Protein AF-A0A819NJV2-F1 (afdb_monomer_lite)

Structure (mmCIF, N/CA/C/O backbone):
data_AF-A0A819NJV2-F1
#
_entry.id   AF-A0A819NJV2-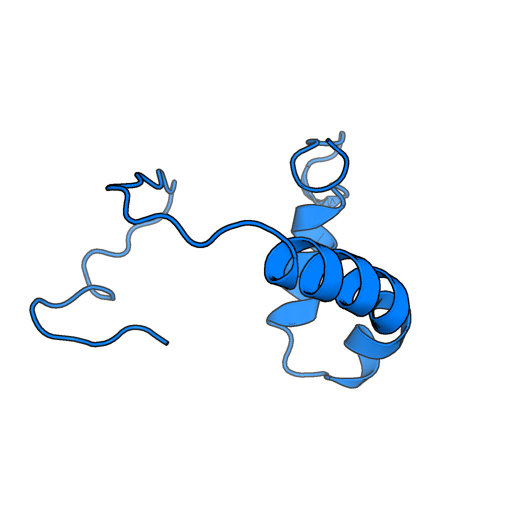F1
#
loop_
_atom_site.group_PDB
_atom_site.id
_atom_site.type_symbol
_atom_site.label_atom_id
_atom_site.label_alt_id
_atom_site.label_comp_id
_atom_site.label_asym_id
_atom_site.label_entity_id
_atom_site.label_seq_id
_atom_site.pdbx_PDB_ins_code
_atom_site.Cartn_x
_atom_site.Cartn_y
_atom_site.Cartn_z
_atom_site.occupancy
_atom_site.B_iso_or_equiv
_atom_site.auth_seq_id
_atom_site.auth_comp_id
_atom_site.auth_asym_id
_atom_site.auth_atom_id
_atom_site.pdbx_PDB_model_num
ATOM 1 N N . MET A 1 1 ? -7.878 10.778 -8.307 1.00 68.56 1 MET A N 1
ATOM 2 C CA . MET A 1 1 ? -7.240 10.372 -7.030 1.00 68.56 1 MET A CA 1
ATOM 3 C C . MET A 1 1 ? -5.866 9.796 -7.348 1.00 68.56 1 MET A C 1
ATOM 5 O O . MET A 1 1 ? -5.822 8.873 -8.141 1.00 68.56 1 MET A O 1
ATOM 9 N N . LEU A 1 2 ? -4.765 10.311 -6.785 1.00 83.44 2 LEU A N 1
ATOM 10 C CA . LEU A 1 2 ? -3.403 9.855 -7.135 1.00 83.44 2 LEU A CA 1
ATOM 11 C C . LEU A 1 2 ? -3.179 8.349 -6.887 1.00 83.44 2 LEU A C 1
ATOM 13 O O . LEU A 1 2 ? -2.591 7.673 -7.719 1.00 83.44 2 LEU A O 1
ATOM 17 N N . TYR A 1 3 ? -3.677 7.816 -5.766 1.00 86.25 3 TYR A N 1
ATOM 18 C CA . TYR A 1 3 ? -3.472 6.410 -5.387 1.00 86.25 3 TYR A CA 1
ATOM 19 C C . TYR A 1 3 ? -4.280 5.407 -6.228 1.00 86.25 3 TYR A C 1
ATOM 21 O O . TYR A 1 3 ? -3.968 4.229 -6.231 1.00 86.25 3 TYR A O 1
ATOM 29 N N . THR A 1 4 ? -5.326 5.827 -6.934 1.00 87.31 4 THR A N 1
ATOM 30 C CA . THR A 1 4 ? -6.153 4.917 -7.757 1.00 87.31 4 THR A CA 1
ATOM 31 C C . THR A 1 4 ? -6.082 5.261 -9.236 1.00 87.31 4 THR A C 1
ATOM 33 O O . THR A 1 4 ? -6.887 4.775 -10.020 1.00 87.31 4 THR A O 1
ATOM 36 N N . MET A 1 5 ? -5.175 6.161 -9.613 1.00 92.81 5 MET A N 1
ATOM 37 C CA . MET A 1 5 ? -4.991 6.551 -10.999 1.00 92.81 5 MET A CA 1
ATOM 38 C C . MET A 1 5 ? -4.124 5.507 -11.694 1.00 92.81 5 MET A C 1
ATOM 40 O O . MET A 1 5 ? -3.001 5.244 -11.257 1.00 92.81 5 MET A O 1
ATOM 44 N N . GLU A 1 6 ? -4.656 4.938 -12.769 1.00 92.94 6 GLU A N 1
ATOM 45 C CA . GLU A 1 6 ? -3.894 4.126 -13.711 1.00 92.94 6 GLU A CA 1
ATOM 46 C C . GLU A 1 6 ? -3.142 5.063 -14.662 1.00 92.94 6 GLU A C 1
ATOM 48 O O . GLU A 1 6 ? -3.693 6.054 -15.148 1.00 92.94 6 GLU A O 1
ATOM 53 N N . TRP A 1 7 ?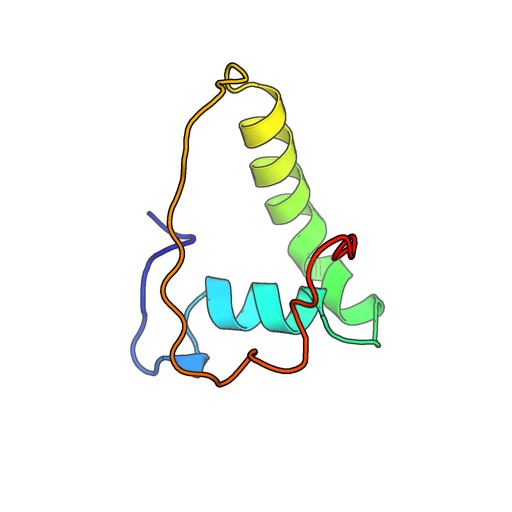 -1.855 4.793 -14.855 1.00 94.94 7 TRP A N 1
ATOM 54 C CA . TRP A 1 7 ? -0.995 5.481 -15.813 1.00 94.94 7 TRP A CA 1
ATOM 55 C C . TRP A 1 7 ? -0.652 4.532 -16.949 1.00 94.94 7 TRP A C 1
ATOM 57 O O . TRP A 1 7 ? -0.644 3.320 -16.760 1.00 94.94 7 TRP A O 1
ATOM 67 N N . GLU A 1 8 ? -0.305 5.100 -18.100 1.00 94.25 8 GLU A N 1
ATOM 68 C CA . GLU A 1 8 ? 0.229 4.341 -19.224 1.00 94.25 8 GLU A CA 1
ATOM 69 C C . GLU A 1 8 ? 1.751 4.532 -19.299 1.00 94.25 8 GLU A C 1
ATOM 71 O O . GLU A 1 8 ? 2.216 5.671 -19.432 1.00 94.25 8 GLU A O 1
ATOM 76 N N . PRO A 1 9 ? 2.555 3.458 -19.190 1.00 94.44 9 PRO A N 1
ATOM 77 C CA . PRO A 1 9 ? 2.149 2.055 -19.031 1.00 94.44 9 PRO A CA 1
ATOM 78 C C . PRO A 1 9 ? 1.741 1.696 -17.585 1.00 94.44 9 PRO A C 1
ATOM 80 O O . PRO A 1 9 ? 2.243 2.294 -16.626 1.00 94.44 9 PRO A O 1
ATOM 83 N N . TYR A 1 10 ? 0.874 0.684 -17.423 1.00 92.62 10 TYR A N 1
ATOM 84 C CA . TYR A 1 10 ? 0.285 0.258 -16.139 1.00 92.62 10 TYR A CA 1
ATOM 85 C C . TYR A 1 10 ? 1.311 0.079 -15.011 1.00 92.62 10 TYR A C 1
ATOM 87 O O . TYR A 1 10 ? 1.084 0.515 -13.880 1.00 92.62 10 TYR A O 1
ATOM 95 N N . GLU A 1 11 ? 2.469 -0.511 -15.308 1.00 94.81 11 GLU A N 1
ATOM 96 C CA . GLU A 1 11 ? 3.539 -0.798 -14.345 1.00 94.81 11 GLU A CA 1
ATOM 97 C C . GLU A 1 11 ? 4.154 0.472 -13.750 1.00 94.81 11 GLU A C 1
ATOM 99 O O . GLU A 1 11 ? 4.809 0.427 -12.706 1.00 94.81 11 GLU A O 1
ATOM 104 N N . LYS A 1 12 ? 3.956 1.612 -14.419 1.00 94.75 12 LYS A N 1
ATOM 105 C CA . LYS A 1 12 ? 4.401 2.924 -13.956 1.00 94.75 12 LYS A CA 1
ATOM 106 C C . LYS A 1 12 ? 3.365 3.625 -13.087 1.00 94.75 12 LYS A C 1
ATOM 108 O O . LYS A 1 12 ? 3.713 4.632 -12.475 1.00 94.75 12 LYS A O 1
ATOM 113 N N . SER A 1 13 ? 2.146 3.095 -12.977 1.00 96.06 13 SER A N 1
ATOM 114 C CA . SER A 1 13 ? 1.117 3.634 -12.089 1.00 96.06 13 SER A CA 1
ATOM 115 C C . SER A 1 13 ? 1.644 3.743 -10.663 1.00 96.06 13 SER A C 1
ATOM 117 O O . SER A 1 13 ? 2.236 2.806 -10.118 1.00 96.06 13 SER A O 1
ATOM 119 N N . PHE A 1 14 ? 1.381 4.885 -10.030 1.00 95.19 14 PHE A N 1
ATOM 120 C CA . PHE A 1 14 ? 1.891 5.204 -8.698 1.00 95.19 14 PHE A CA 1
ATOM 121 C C . PHE A 1 14 ? 1.635 4.082 -7.676 1.00 95.19 14 PHE A C 1
ATOM 123 O O . PHE A 1 14 ? 2.539 3.667 -6.948 1.00 95.19 14 PHE A O 1
ATOM 130 N N . TYR A 1 15 ? 0.408 3.557 -7.640 1.00 94.31 15 TYR A N 1
ATOM 131 C CA . TYR A 1 15 ? 0.019 2.530 -6.675 1.00 94.31 15 TYR A CA 1
ATOM 132 C C . TYR A 1 15 ? 0.662 1.173 -6.956 1.00 94.31 15 TYR A C 1
ATOM 134 O O . TYR A 1 15 ? 0.918 0.425 -6.016 1.00 94.31 15 TYR A O 1
ATOM 142 N N . VAL A 1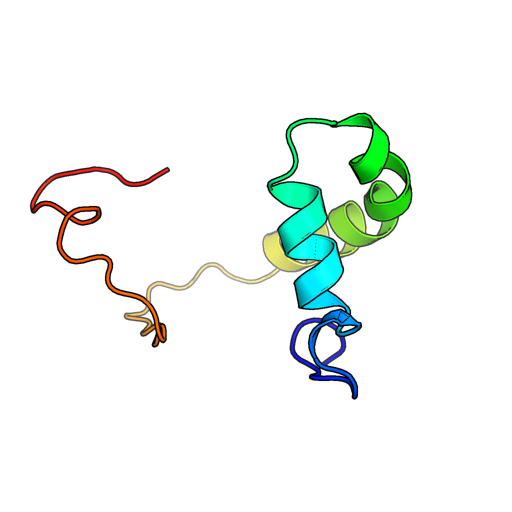 16 ? 0.951 0.859 -8.223 1.00 95.06 16 VAL A N 1
ATOM 143 C CA . VAL A 1 16 ? 1.621 -0.387 -8.609 1.00 95.06 16 VAL A CA 1
ATOM 144 C C . VAL A 1 16 ? 3.043 -0.380 -8.059 1.00 95.06 16 VAL A C 1
ATOM 146 O O . VAL A 1 16 ? 3.435 -1.310 -7.350 1.00 95.06 16 VAL A O 1
ATOM 149 N N . ILE A 1 17 ? 3.780 0.711 -8.288 1.00 95.62 17 ILE A N 1
ATOM 150 C CA . ILE A 1 17 ? 5.151 0.875 -7.790 1.00 95.62 17 ILE A CA 1
ATOM 151 C C . ILE A 1 17 ? 5.178 0.875 -6.257 1.00 95.62 17 ILE A C 1
ATOM 153 O O . ILE A 1 17 ? 5.972 0.149 -5.650 1.00 95.62 17 ILE A O 1
ATOM 157 N N . LEU A 1 18 ? 4.312 1.665 -5.615 1.00 95.50 18 LEU A N 1
ATOM 158 C CA . LEU A 1 18 ? 4.280 1.767 -4.157 1.00 95.50 18 LEU A CA 1
ATOM 159 C C . LEU A 1 18 ? 3.906 0.429 -3.502 1.00 95.50 18 LEU A C 1
ATOM 161 O O . LEU A 1 18 ? 4.603 -0.016 -2.591 1.00 95.50 18 LEU A O 1
ATOM 165 N N . ASN A 1 19 ? 2.851 -0.242 -3.974 1.00 94.50 19 ASN A N 1
ATOM 166 C CA . ASN A 1 19 ? 2.418 -1.520 -3.405 1.00 94.50 19 ASN A CA 1
ATOM 167 C C . ASN A 1 19 ? 3.461 -2.624 -3.628 1.00 94.50 19 ASN A C 1
ATOM 169 O O . ASN A 1 19 ? 3.656 -3.455 -2.742 1.00 94.50 19 ASN A O 1
ATOM 173 N N . SER A 1 20 ? 4.165 -2.612 -4.764 1.00 94.88 20 SER A N 1
ATOM 174 C CA . SER A 1 20 ? 5.305 -3.504 -5.003 1.00 94.88 20 SER A CA 1
ATOM 175 C C . SER A 1 20 ? 6.450 -3.221 -4.023 1.00 94.88 20 SER A C 1
ATOM 177 O O . SER A 1 20 ? 6.942 -4.131 -3.356 1.00 94.88 20 SER A O 1
ATOM 179 N N . THR A 1 21 ? 6.801 -1.945 -3.832 1.00 96.06 21 THR A N 1
ATOM 180 C CA . THR A 1 21 ? 7.863 -1.530 -2.899 1.00 96.06 21 THR A CA 1
ATOM 181 C C . THR A 1 21 ? 7.535 -1.893 -1.447 1.00 96.06 21 THR A C 1
ATOM 183 O O . THR A 1 21 ? 8.420 -2.291 -0.693 1.00 96.06 21 THR A O 1
ATOM 186 N N . LEU A 1 22 ? 6.263 -1.795 -1.048 1.00 94.81 22 LEU A N 1
ATOM 187 C CA . LEU A 1 22 ? 5.787 -2.197 0.280 1.00 94.81 22 LEU A CA 1
ATOM 188 C C . LEU A 1 22 ? 5.927 -3.707 0.528 1.00 94.81 22 LEU A C 1
ATOM 190 O O . LEU A 1 22 ? 6.212 -4.110 1.654 1.00 94.81 22 LEU A O 1
ATOM 194 N N . ARG A 1 23 ? 5.744 -4.534 -0.511 1.00 93.31 23 ARG A N 1
ATOM 195 C CA . ARG A 1 23 ? 5.864 -6.003 -0.436 1.00 93.31 23 ARG A CA 1
ATOM 196 C C . ARG A 1 23 ? 7.300 -6.502 -0.603 1.00 93.31 23 ARG A C 1
ATOM 198 O O . ARG A 1 23 ? 7.574 -7.664 -0.315 1.00 93.31 23 ARG A O 1
ATOM 205 N N . ALA A 1 24 ? 8.214 -5.652 -1.065 1.00 94.75 24 ALA A N 1
ATOM 206 C CA . ALA A 1 24 ? 9.598 -6.030 -1.300 1.00 94.75 24 ALA A CA 1
ATOM 207 C C . ALA A 1 24 ? 10.337 -6.365 0.010 1.00 94.75 24 ALA A C 1
ATOM 209 O O . ALA A 1 24 ? 10.243 -5.662 1.020 1.00 94.75 24 ALA A O 1
ATOM 210 N N . THR A 1 25 ? 11.173 -7.404 -0.030 1.00 91.62 25 THR A N 1
ATOM 211 C CA . THR A 1 25 ? 12.023 -7.807 1.104 1.00 91.62 25 THR A CA 1
ATOM 212 C C . THR A 1 25 ? 13.057 -6.729 1.458 1.00 91.62 25 THR A C 1
ATOM 214 O O . THR A 1 25 ? 13.434 -6.560 2.620 1.00 91.62 25 THR A O 1
ATOM 217 N N . ILE A 1 26 ? 13.504 -5.944 0.470 1.00 94.00 26 ILE A N 1
ATOM 218 C CA . ILE A 1 26 ? 14.543 -4.919 0.635 1.00 94.00 26 ILE A CA 1
ATOM 219 C C . ILE A 1 26 ? 13.935 -3.633 1.214 1.00 94.00 26 ILE A C 1
ATOM 221 O O . ILE A 1 26 ? 13.622 -2.678 0.504 1.00 94.00 26 ILE A O 1
ATOM 225 N N . ARG A 1 27 ? 13.855 -3.552 2.547 1.00 91.12 27 ARG A N 1
ATOM 226 C CA . ARG A 1 27 ? 13.243 -2.414 3.267 1.00 91.12 27 ARG A CA 1
ATOM 227 C C . ARG A 1 27 ? 13.878 -1.047 2.995 1.00 91.12 27 ARG A C 1
ATOM 229 O O . ARG A 1 27 ? 13.223 -0.024 3.176 1.00 91.12 27 ARG A O 1
ATOM 236 N N . LYS A 1 28 ? 15.130 -0.995 2.521 1.00 93.94 28 LYS A N 1
ATOM 237 C CA . LYS A 1 28 ? 15.788 0.268 2.130 1.00 93.94 28 LYS A CA 1
ATOM 238 C C . LYS A 1 28 ? 15.050 0.983 0.992 1.00 93.94 28 LYS A C 1
ATOM 240 O O . LYS A 1 28 ? 15.060 2.211 0.971 1.00 93.94 28 LYS A O 1
ATOM 245 N N . GLN A 1 29 ? 14.379 0.238 0.109 1.00 94.06 29 GLN A N 1
ATOM 246 C CA . GLN A 1 29 ? 13.590 0.797 -0.994 1.00 94.06 29 GLN A CA 1
ATOM 247 C C . GLN A 1 29 ? 12.367 1.578 -0.503 1.00 94.06 29 GLN A C 1
ATOM 249 O O . GLN A 1 29 ? 11.839 2.403 -1.239 1.00 94.06 29 GLN A O 1
ATOM 254 N N . LEU A 1 30 ? 11.943 1.370 0.750 1.00 95.12 30 LEU A N 1
ATOM 255 C CA . LEU A 1 30 ? 10.784 2.051 1.315 1.00 95.12 30 LEU A CA 1
ATOM 256 C C . LEU A 1 30 ? 11.088 3.483 1.781 1.00 95.12 30 LEU A C 1
ATOM 258 O O . LEU A 1 30 ? 10.176 4.299 1.872 1.00 95.12 30 LEU A O 1
ATOM 262 N N . LYS A 1 31 ? 12.360 3.818 2.047 1.00 95.75 31 LYS A N 1
ATOM 263 C CA . LYS A 1 31 ? 12.758 5.128 2.597 1.00 95.75 31 LYS A CA 1
ATOM 264 C C . LYS A 1 31 ? 12.225 6.335 1.805 1.00 95.75 31 LYS A C 1
ATOM 266 O O . LYS A 1 31 ? 11.707 7.248 2.448 1.00 95.75 31 LYS A O 1
ATOM 271 N N . PRO A 1 32 ? 12.280 6.364 0.457 1.00 95.88 32 PRO A N 1
ATOM 272 C CA . PRO A 1 32 ? 11.751 7.486 -0.322 1.00 95.88 32 PRO A CA 1
ATOM 273 C C . PRO A 1 32 ? 10.242 7.708 -0.133 1.00 95.88 32 PRO A C 1
ATOM 275 O O . PRO A 1 32 ? 9.747 8.813 -0.329 1.00 95.88 32 PRO A O 1
ATOM 278 N N . TRP A 1 33 ? 9.508 6.676 0.289 1.00 95.88 33 TRP A N 1
ATOM 279 C CA . TRP A 1 33 ? 8.053 6.703 0.419 1.00 95.88 33 TRP A CA 1
ATOM 280 C C . TRP A 1 33 ? 7.566 7.179 1.787 1.00 95.88 33 TRP A C 1
ATOM 282 O O . TRP A 1 33 ? 6.371 7.404 1.954 1.00 95.88 33 TRP A O 1
ATOM 292 N N . PHE A 1 34 ? 8.448 7.361 2.775 1.00 96.12 34 PHE A N 1
ATOM 293 C CA . PHE A 1 34 ? 8.046 7.638 4.160 1.00 96.12 34 PHE A CA 1
ATOM 294 C C . PHE A 1 34 ? 7.184 8.892 4.313 1.00 96.12 34 PHE A C 1
ATOM 296 O O . PHE A 1 34 ? 6.222 8.875 5.076 1.00 96.12 34 PHE A O 1
ATOM 303 N N . LEU A 1 35 ? 7.482 9.967 3.578 1.00 97.06 35 LEU A N 1
ATOM 304 C CA . LEU A 1 35 ? 6.680 11.191 3.649 1.00 97.06 35 LEU A CA 1
ATOM 305 C C . LEU A 1 35 ? 5.266 10.975 3.103 1.00 97.06 35 LEU A C 1
ATOM 307 O O . LEU A 1 35 ? 4.299 11.428 3.716 1.00 97.06 35 LEU A O 1
ATOM 311 N N . TYR A 1 36 ? 5.146 10.238 1.998 1.00 95.19 36 TYR A N 1
ATOM 312 C CA . TYR A 1 36 ? 3.854 9.890 1.419 1.00 95.19 36 TYR A CA 1
ATOM 313 C C . TYR A 1 36 ? 3.069 8.926 2.318 1.00 95.19 36 TYR A C 1
ATOM 315 O O . TYR A 1 36 ? 1.893 9.153 2.588 1.00 95.19 36 TYR A O 1
ATOM 323 N N . LEU A 1 37 ? 3.730 7.892 2.847 1.00 95.75 37 LEU A N 1
ATOM 324 C CA . LEU A 1 37 ? 3.129 6.938 3.780 1.00 95.75 37 LEU A CA 1
ATOM 325 C C . LEU A 1 37 ? 2.648 7.630 5.055 1.00 95.75 37 LEU A C 1
ATOM 327 O O . LEU A 1 37 ? 1.534 7.387 5.507 1.00 95.75 37 LEU A O 1
ATOM 331 N N . ARG A 1 38 ? 3.442 8.555 5.601 1.00 97.00 38 ARG A N 1
ATOM 332 C CA . ARG A 1 38 ? 3.030 9.369 6.745 1.00 97.00 38 ARG A CA 1
ATOM 333 C C . ARG A 1 38 ? 1.783 10.185 6.417 1.00 97.00 38 ARG A C 1
ATOM 335 O O . ARG A 1 38 ? 0.863 10.220 7.224 1.00 97.00 38 ARG A O 1
ATOM 342 N N . LEU A 1 39 ? 1.736 10.824 5.247 1.00 95.69 39 LEU A N 1
ATOM 343 C CA . LEU A 1 39 ? 0.575 11.603 4.821 1.00 95.69 39 LEU A CA 1
ATOM 344 C C . LEU A 1 39 ? -0.686 10.731 4.729 1.00 95.69 39 LEU A C 1
ATOM 346 O O . LEU A 1 39 ? -1.702 11.078 5.327 1.00 95.69 39 LEU A O 1
ATOM 350 N N . ILE A 1 40 ? -0.617 9.603 4.015 1.00 94.69 40 ILE A N 1
ATOM 351 C CA . ILE A 1 40 ? -1.790 8.754 3.770 1.00 94.69 40 ILE A CA 1
ATOM 352 C C . ILE A 1 40 ? -2.259 8.039 5.041 1.00 94.69 40 ILE A C 1
ATOM 354 O O . ILE A 1 40 ? -3.453 8.031 5.314 1.00 94.69 40 ILE A O 1
ATOM 358 N N . ILE A 1 41 ? -1.345 7.516 5.866 1.00 95.69 41 ILE A N 1
ATOM 359 C CA . ILE A 1 41 ? -1.695 6.847 7.127 1.00 95.69 41 ILE A CA 1
ATOM 360 C C . ILE A 1 41 ? -2.321 7.851 8.100 1.00 95.69 41 ILE A C 1
ATOM 362 O O . ILE A 1 41 ? -3.375 7.570 8.665 1.00 95.69 41 ILE A O 1
ATOM 366 N N . ASN A 1 42 ? -1.740 9.049 8.237 1.00 97.38 42 ASN A N 1
ATOM 367 C CA . ASN A 1 42 ? -2.314 10.093 9.088 1.00 97.38 42 ASN A CA 1
ATOM 368 C C . ASN A 1 42 ? -3.687 10.554 8.586 1.00 97.38 42 ASN A C 1
ATOM 370 O O . ASN A 1 42 ? -4.561 10.858 9.394 1.00 97.38 42 ASN A O 1
ATOM 374 N N . ALA A 1 43 ? -3.887 10.638 7.268 1.00 95.44 43 ALA A N 1
ATOM 375 C CA . ALA A 1 43 ? -5.188 10.973 6.701 1.00 95.44 43 ALA A CA 1
ATOM 376 C C . ALA A 1 43 ? -6.223 9.882 7.015 1.00 95.44 43 ALA A C 1
ATOM 378 O O . ALA A 1 43 ? -7.306 10.207 7.491 1.00 95.44 43 ALA A O 1
ATOM 379 N N . LEU A 1 44 ? -5.869 8.604 6.831 1.00 94.38 44 LEU A N 1
ATOM 380 C CA . LEU A 1 44 ? -6.737 7.468 7.155 1.00 94.38 44 LEU A CA 1
ATOM 381 C C . LEU A 1 44 ? -7.115 7.433 8.641 1.00 94.38 44 LEU A C 1
ATOM 383 O O . LEU A 1 44 ? -8.277 7.213 8.959 1.00 94.38 44 LEU A O 1
ATOM 387 N N . GLN A 1 45 ? -6.172 7.717 9.544 1.00 96.44 45 GLN A N 1
ATOM 388 C CA . GLN A 1 45 ? -6.432 7.778 10.990 1.00 96.44 45 GLN A CA 1
ATOM 389 C C . GLN A 1 45 ? -7.398 8.898 11.399 1.00 96.44 45 GLN A C 1
ATOM 391 O O . GLN A 1 45 ? -8.042 8.796 12.439 1.00 96.44 45 GLN A O 1
ATOM 396 N N . LYS A 1 46 ? -7.493 9.973 10.610 1.00 97.25 46 LYS A N 1
ATOM 397 C CA . LYS A 1 46 ? -8.411 11.093 10.872 1.00 97.25 46 LYS A CA 1
ATOM 398 C C . LYS A 1 46 ? -9.825 10.848 10.347 1.00 97.25 46 LYS A C 1
ATOM 400 O O . LYS A 1 46 ? -10.731 11.591 10.716 1.00 97.25 46 LYS A O 1
ATOM 405 N N . LEU A 1 47 ? -10.017 9.865 9.468 1.00 96.12 47 LEU A N 1
ATOM 406 C CA . LEU A 1 47 ? -11.336 9.542 8.935 1.00 96.12 47 LEU A CA 1
ATOM 407 C C . LEU A 1 47 ? -12.159 8.766 9.976 1.00 96.12 47 LEU A C 1
ATOM 409 O O . LE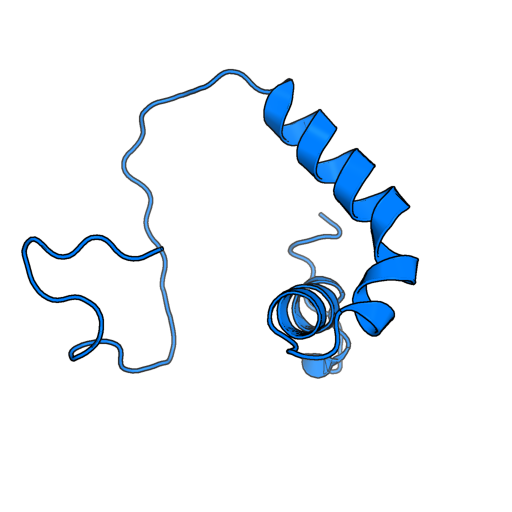U A 1 47 ? -11.607 7.944 10.711 1.00 96.12 47 LEU A O 1
ATOM 413 N N . PRO A 1 48 ? -13.483 8.994 10.048 1.00 96.62 48 PRO A N 1
ATOM 414 C CA . PRO A 1 48 ? -14.340 8.244 10.951 1.00 96.62 48 PRO A CA 1
ATOM 415 C C . PRO A 1 48 ? -14.330 6.759 10.580 1.00 96.62 48 PRO A C 1
ATOM 417 O O . PRO A 1 48 ? -14.480 6.384 9.415 1.00 96.62 48 PRO A O 1
ATOM 420 N N . SER A 1 49 ? -14.181 5.906 11.590 1.00 95.56 49 SER A N 1
ATOM 421 C CA . SER A 1 49 ? -14.303 4.462 11.405 1.00 95.56 49 SER A CA 1
ATOM 422 C C . SER A 1 49 ? -15.759 4.095 11.148 1.00 95.56 49 SER A C 1
ATOM 424 O O . SER A 1 49 ? -16.655 4.503 11.883 1.00 95.56 49 SER A O 1
ATOM 426 N N . THR A 1 50 ? -15.991 3.305 10.106 1.00 95.81 50 THR A N 1
ATOM 427 C CA . THR A 1 50 ? -17.326 2.861 9.708 1.00 95.81 50 THR A CA 1
ATOM 428 C C . THR A 1 50 ? -17.308 1.364 9.420 1.00 95.81 50 THR A C 1
ATOM 430 O O . THR A 1 50 ? -16.307 0.814 8.957 1.00 95.81 50 THR A O 1
ATOM 433 N N . ARG A 1 51 ? -18.409 0.673 9.736 1.00 96.56 51 ARG A N 1
ATOM 434 C CA . ARG A 1 51 ? -18.546 -0.769 9.505 1.00 96.56 51 ARG A CA 1
ATOM 435 C C . ARG A 1 51 ? -19.394 -0.993 8.263 1.00 96.56 51 ARG A C 1
ATOM 437 O O . ARG A 1 51 ? -20.605 -0.805 8.302 1.00 96.56 51 ARG A O 1
ATOM 444 N N . HIS A 1 52 ? -18.756 -1.441 7.190 1.00 95.81 52 HIS A N 1
ATOM 445 C CA . HIS A 1 52 ? -19.423 -1.737 5.928 1.00 95.81 52 HIS A CA 1
ATOM 446 C C . HIS A 1 52 ? -18.929 -3.056 5.343 1.00 95.81 52 HIS A C 1
ATOM 448 O O . HIS A 1 52 ? -17.775 -3.441 5.531 1.00 95.81 52 HIS A O 1
ATOM 454 N N . VAL A 1 53 ? -19.814 -3.740 4.618 1.00 96.38 53 VAL A N 1
ATOM 455 C CA . VAL A 1 53 ? -19.413 -4.834 3.730 1.00 96.38 53 VAL A CA 1
ATOM 456 C C . VAL A 1 53 ? -18.790 -4.203 2.490 1.00 96.38 53 VAL A C 1
ATOM 458 O O . VAL A 1 53 ? -19.419 -3.375 1.834 1.00 96.38 53 VAL A O 1
ATOM 461 N N . VAL A 1 54 ? -17.551 -4.583 2.186 1.00 95.38 54 VAL A N 1
ATOM 462 C CA . VAL A 1 54 ? -16.803 -4.108 1.018 1.00 95.38 54 VAL A CA 1
ATOM 463 C C . VAL A 1 54 ? -16.431 -5.285 0.125 1.00 95.38 54 VAL A C 1
ATOM 465 O O . VAL A 1 54 ? -16.250 -6.403 0.604 1.00 95.38 54 VAL A O 1
ATOM 468 N N . TYR A 1 55 ? -16.300 -5.024 -1.173 1.00 93.50 55 TYR A N 1
ATOM 469 C CA . TYR A 1 55 ? -15.987 -6.036 -2.179 1.00 93.50 55 TYR A CA 1
ATOM 470 C C . TYR A 1 55 ? -14.665 -5.702 -2.868 1.00 93.50 55 TYR A C 1
ATOM 472 O O . TYR A 1 55 ? -14.381 -4.539 -3.155 1.00 93.50 55 TYR A O 1
ATOM 480 N N . ARG A 1 56 ? -13.864 -6.729 -3.165 1.00 89.69 56 ARG A N 1
ATOM 481 C CA . ARG A 1 56 ? -12.613 -6.612 -3.921 1.00 89.69 56 ARG A CA 1
ATOM 482 C C . ARG A 1 56 ? -12.597 -7.660 -5.029 1.00 89.69 56 ARG A C 1
ATOM 484 O O . ARG A 1 56 ? -12.521 -8.848 -4.742 1.00 89.69 56 ARG A O 1
ATOM 491 N N . GLY A 1 57 ? -12.630 -7.214 -6.282 1.00 89.62 57 GLY A N 1
ATOM 492 C CA . GLY A 1 57 ? -12.365 -8.077 -7.432 1.00 89.62 57 GLY A CA 1
ATOM 493 C C . GLY A 1 57 ? -10.861 -8.240 -7.647 1.00 89.62 57 GLY A C 1
ATOM 494 O O . GLY A 1 57 ? -10.118 -7.260 -7.565 1.00 89.62 57 GLY A O 1
ATOM 495 N N . VAL A 1 58 ? -10.400 -9.460 -7.924 1.00 86.94 58 VAL A N 1
ATOM 496 C CA . VAL A 1 58 ? -9.003 -9.719 -8.299 1.00 86.94 58 VAL A CA 1
ATOM 497 C C . VAL A 1 58 ? -8.958 -10.674 -9.487 1.00 86.94 58 VAL A C 1
ATOM 499 O O . VAL A 1 58 ? -9.761 -11.595 -9.572 1.00 86.94 58 VAL A O 1
ATOM 502 N N . LYS A 1 59 ? -8.019 -10.445 -10.409 1.00 85.94 59 LYS A N 1
ATOM 503 C CA . LYS A 1 59 ? -7.818 -11.259 -11.621 1.00 85.94 59 LYS A CA 1
ATOM 504 C C . LYS A 1 59 ? -6.876 -12.459 -11.396 1.00 85.94 59 LYS A C 1
ATOM 506 O O . LYS A 1 59 ? -6.255 -12.928 -12.342 1.00 85.94 59 LYS A O 1
ATOM 511 N N . SER A 1 60 ? -6.733 -12.928 -10.157 1.00 85.50 60 SER A N 1
ATOM 512 C CA . SER A 1 60 ? -5.834 -14.029 -9.781 1.00 85.50 60 SER A CA 1
ATOM 513 C C . SER A 1 60 ? -6.593 -15.056 -8.951 1.00 85.50 60 SER A C 1
ATOM 515 O O . SER A 1 60 ? -7.530 -14.694 -8.239 1.00 85.50 60 SER A O 1
ATOM 517 N N . ASP A 1 61 ? -6.200 -16.323 -9.058 1.00 86.38 61 ASP A N 1
ATOM 518 C CA . ASP A 1 61 ? -6.787 -17.398 -8.263 1.00 86.38 61 ASP A CA 1
ATOM 519 C C . ASP A 1 61 ? -6.227 -17.365 -6.837 1.00 86.38 61 ASP A C 1
ATOM 521 O O . ASP A 1 61 ? -5.020 -17.466 -6.638 1.00 86.38 61 ASP A O 1
ATOM 525 N N . PHE A 1 62 ? -7.121 -17.211 -5.860 1.00 82.62 62 PHE A N 1
ATOM 526 C CA . PHE A 1 62 ? -6.807 -17.250 -4.430 1.00 82.62 62 PHE A CA 1
ATOM 527 C C . PHE A 1 62 ? -7.579 -18.350 -3.693 1.00 82.62 62 PHE A C 1
ATOM 529 O O . PHE A 1 62 ? -7.675 -18.322 -2.465 1.00 82.62 62 PHE A O 1
ATOM 536 N N . SER A 1 63 ? -8.164 -19.311 -4.413 1.00 81.00 63 SER A N 1
ATOM 537 C CA . SER A 1 63 ? -8.982 -20.377 -3.820 1.00 81.00 63 SER A CA 1
ATOM 538 C C . SER A 1 63 ? -8.253 -21.159 -2.716 1.00 81.00 63 SER A C 1
ATOM 540 O O . SER A 1 63 ? -8.881 -21.556 -1.736 1.00 81.00 63 SER A O 1
ATOM 542 N N . GLY A 1 64 ? -6.929 -21.316 -2.828 1.00 82.69 64 GLY A N 1
ATOM 543 C CA . GLY A 1 64 ? -6.083 -21.959 -1.816 1.00 82.69 64 GLY A CA 1
ATOM 544 C C . GLY A 1 64 ? -5.610 -21.054 -0.669 1.00 82.69 64 GLY A C 1
ATOM 545 O O . GLY A 1 64 ? -5.186 -21.568 0.363 1.00 82.69 64 GLY A O 1
ATOM 546 N N . GLU A 1 65 ? -5.682 -19.728 -0.816 1.00 83.56 65 GLU A N 1
ATOM 547 C CA . GLU A 1 65 ? -5.142 -18.768 0.163 1.00 83.56 65 GLU A CA 1
ATOM 548 C C . GLU A 1 65 ? -6.184 -18.317 1.198 1.00 83.56 65 GLU A C 1
ATOM 550 O O . GLU A 1 65 ? -5.819 -17.918 2.300 1.00 83.56 65 GLU A O 1
ATOM 555 N N . TYR A 1 66 ? -7.482 -18.421 0.886 1.00 84.88 66 TYR A N 1
ATOM 556 C CA . TYR A 1 66 ? -8.577 -17.994 1.768 1.00 84.88 66 TYR A CA 1
ATOM 557 C C . TYR A 1 66 ? -9.378 -19.182 2.313 1.00 84.88 66 TYR A C 1
ATOM 559 O O . TYR A 1 66 ? -10.541 -19.394 1.962 1.00 84.88 66 TYR A O 1
ATOM 567 N N . SER A 1 67 ? -8.775 -19.969 3.206 1.00 86.25 67 SER A N 1
ATOM 568 C CA . SER A 1 67 ? -9.488 -21.066 3.871 1.00 86.25 67 SER A CA 1
ATOM 569 C C . SER A 1 67 ? -10.452 -20.543 4.947 1.00 86.25 67 SER A C 1
ATOM 571 O O . SER A 1 67 ? -10.181 -19.560 5.643 1.00 86.25 67 SER A O 1
ATOM 573 N N . ARG A 1 68 ? -11.617 -21.189 5.098 1.00 87.75 68 ARG A N 1
ATOM 574 C CA . ARG A 1 68 ? -12.628 -20.776 6.086 1.00 87.75 68 ARG A CA 1
ATOM 575 C C . ARG A 1 68 ? -12.041 -20.835 7.500 1.00 87.75 68 ARG A C 1
ATOM 577 O O . ARG A 1 68 ? -11.535 -21.869 7.916 1.00 87.75 68 ARG A O 1
ATOM 584 N N . GLY A 1 69 ? -12.178 -19.740 8.246 1.00 88.25 69 GLY A N 1
ATOM 585 C CA . GLY A 1 69 ? -11.680 -19.631 9.621 1.00 88.25 69 GLY A CA 1
ATOM 586 C C . GLY A 1 69 ? -10.205 -19.232 9.731 1.00 88.25 69 GLY A C 1
ATOM 587 O O . GLY A 1 69 ? -9.720 -19.077 10.848 1.00 88.25 69 GLY A O 1
ATOM 588 N N . SER A 1 70 ? -9.504 -19.030 8.610 1.00 87.88 70 SER A N 1
ATOM 589 C CA . SER A 1 70 ? -8.154 -18.464 8.623 1.00 87.88 70 SER A CA 1
ATOM 590 C C . SER A 1 70 ? -8.175 -16.943 8.791 1.00 87.88 70 SER A C 1
ATOM 592 O O . SER A 1 70 ? -9.069 -16.248 8.300 1.00 87.88 70 SER A O 1
ATOM 594 N N . THR A 1 71 ? -7.162 -16.426 9.484 1.00 88.62 71 THR A N 1
ATOM 595 C CA . THR A 1 71 ? -6.851 -14.996 9.527 1.00 88.62 71 THR A CA 1
ATOM 596 C C . THR A 1 71 ? -5.768 -14.719 8.497 1.00 88.62 7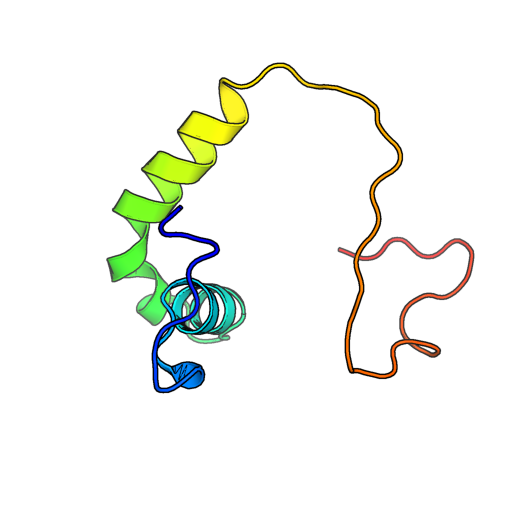1 THR A C 1
ATOM 598 O O . THR A 1 71 ? -4.675 -15.273 8.593 1.00 88.62 71 THR A O 1
ATOM 601 N N . ILE A 1 72 ? -6.062 -13.851 7.532 1.00 86.44 72 ILE A N 1
ATOM 602 C CA . ILE A 1 72 ? -5.094 -13.395 6.53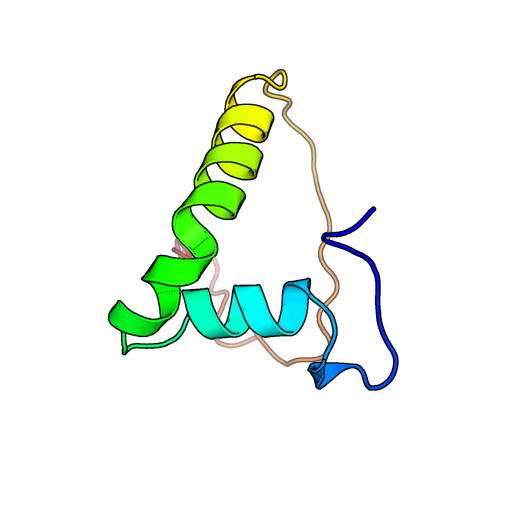1 1.00 86.44 72 ILE A CA 1
ATOM 603 C C . ILE A 1 72 ? -4.518 -12.062 7.009 1.00 86.44 72 ILE A C 1
ATOM 605 O O . ILE A 1 72 ? -5.283 -11.133 7.277 1.00 86.44 72 ILE A O 1
ATOM 609 N N . ILE A 1 73 ? -3.192 -12.002 7.160 1.00 70.81 73 ILE A N 1
ATOM 610 C CA . ILE A 1 73 ? -2.436 -10.834 7.648 1.00 70.81 73 ILE A CA 1
ATOM 611 C C . ILE A 1 73 ? -1.711 -10.169 6.480 1.00 70.81 73 ILE A C 1
ATOM 613 O O . ILE A 1 73 ? -1.095 -10.908 5.681 1.00 70.81 73 ILE A O 1
#

Organism: NCBI:txid392033

Secondary structure (DSSP, 8-state):
-GGG---SSGGGSHHHHHHHHHH-S-GGGGGGGHHHHHHHHHHHHHSPP---------SS--TTT--TTPPP-

Radius of gyration: 15.37 Å; chains: 1; bounding box: 35×34×31 Å

Sequence (73 aa):
MLYTMEWEPYEKSFYVILNSTLRATIRKQLKPWFLYLRLIINALQKLPSTRHVVYRGVKSDFSGEYSRGSTII

Foldseek 3Di:
DQLPDQDVVRCPRPVNVQVVLVPDPPVVSCVVCVVVCCVVVVVVVPDDDDDDDDDDDDPDDCVVVDDPPDDDD

pLDDT: mean 91.91, std 5.72, range [68.56, 97.38]